Protein AF-A0A6B0BQI1-F1 (afdb_monomer)

pLDDT: mean 90.35, std 10.83, range [41.97, 96.94]

Radius of gyration: 11.93 Å; Cα contacts (8 Å, |Δi|>4): 37; chains: 1; bounding box: 26×24×30 Å

Mean predicted aligned error: 3.92 Å

Secondary structure (DSSP, 8-state):
-HHHHHHHHHHHHHHHHHTT--GGGTS-HHHHHHHHHHHHHHHTT-----S-HHHHHHHHHHHHHTT-

Sequence (68 aa):
LHIAEEAHHIMNNHSIMIYPIDIETLFETNKWINAYECYFKNMLGLKCELQSIDAFNFIQQLDLNNNS

Structure (mmCIF, N/CA/C/O backbone):
data_AF-A0A6B0BQI1-F1
#
_entry.id   AF-A0A6B0BQI1-F1
#
loop_
_atom_site.group_PDB
_atom_site.id
_atom_site.type_symbol
_atom_site.label_atom_id
_atom_site.label_alt_id
_atom_site.label_comp_id
_atom_site.label_asym_id
_atom_site.label_entity_id
_atom_site.label_seq_id
_atom_site.pdbx_PDB_ins_code
_atom_site.Cartn_x
_atom_site.Cartn_y
_atom_site.Cartn_z
_atom_site.occupancy
_atom_site.B_iso_or_equiv
_atom_site.auth_seq_id
_atom_site.auth_comp_id
_atom_site.auth_asym_id
_atom_site.auth_atom_id
_atom_site.pdbx_PDB_model_num
ATOM 1 N N . LEU A 1 1 ? 9.047 -7.050 -19.350 1.00 56.97 1 LEU A N 1
ATOM 2 C CA . LEU A 1 1 ? 8.159 -8.117 -18.842 1.00 56.97 1 LEU A CA 1
ATOM 3 C C . LEU A 1 1 ? 8.303 -8.316 -17.324 1.00 56.97 1 LEU A C 1
ATOM 5 O O . LEU A 1 1 ? 7.282 -8.499 -16.692 1.00 56.97 1 LEU A O 1
ATOM 9 N N . HIS A 1 2 ? 9.495 -8.161 -16.723 1.00 82.94 2 HIS A N 1
ATOM 10 C CA . HIS A 1 2 ? 9.718 -8.394 -15.278 1.00 82.94 2 HIS A CA 1
ATOM 11 C C . HIS A 1 2 ? 9.087 -7.413 -14.273 1.00 82.94 2 HIS A C 1
ATOM 13 O O . HIS A 1 2 ? 8.777 -7.824 -13.164 1.00 82.94 2 HIS A O 1
ATOM 19 N N . ILE A 1 3 ? 8.871 -6.140 -14.618 1.00 85.62 3 ILE A N 1
ATOM 20 C CA . ILE A 1 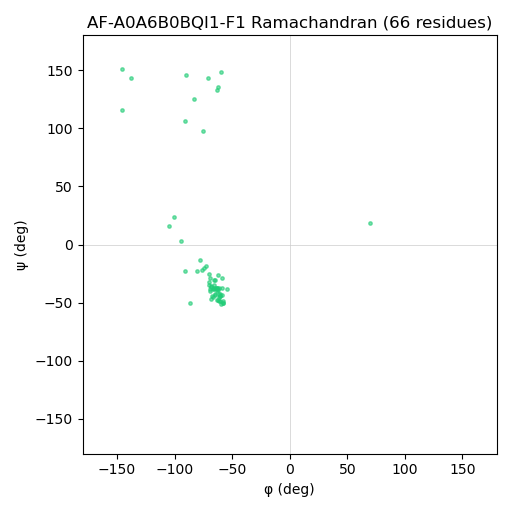3 ? 8.461 -5.125 -13.620 1.00 85.62 3 ILE A CA 1
ATOM 21 C C . ILE A 1 3 ? 7.095 -5.447 -12.989 1.00 85.62 3 ILE A C 1
ATOM 23 O O . ILE A 1 3 ? 6.897 -5.250 -11.795 1.00 85.62 3 ILE A O 1
ATOM 27 N N . ALA A 1 4 ? 6.152 -5.969 -13.778 1.00 88.06 4 ALA A N 1
ATOM 28 C CA . ALA A 1 4 ? 4.842 -6.361 -13.263 1.00 88.06 4 ALA A CA 1
ATOM 29 C C . ALA A 1 4 ? 4.934 -7.588 -12.339 1.00 88.06 4 ALA A C 1
ATOM 31 O O . ALA A 1 4 ? 4.248 -7.642 -11.325 1.00 88.06 4 ALA A O 1
ATOM 32 N N . GLU A 1 5 ? 5.799 -8.553 -12.666 1.00 91.94 5 GLU A N 1
ATOM 33 C CA . GLU A 1 5 ? 6.029 -9.751 -11.847 1.00 91.94 5 GLU A CA 1
ATOM 34 C C . GLU A 1 5 ? 6.646 -9.379 -10.492 1.00 91.94 5 GLU A C 1
ATOM 36 O O . GLU A 1 5 ? 6.205 -9.868 -9.454 1.00 91.94 5 GLU A O 1
ATOM 41 N N . GLU A 1 6 ? 7.612 -8.461 -10.493 1.00 90.00 6 GLU A N 1
ATOM 42 C CA . GLU A 1 6 ? 8.245 -7.944 -9.280 1.00 90.00 6 GLU A CA 1
ATOM 43 C C . GLU A 1 6 ? 7.255 -7.158 -8.410 1.00 90.00 6 GLU A C 1
ATOM 45 O O . GLU A 1 6 ? 7.167 -7.397 -7.205 1.00 90.00 6 GLU A O 1
ATOM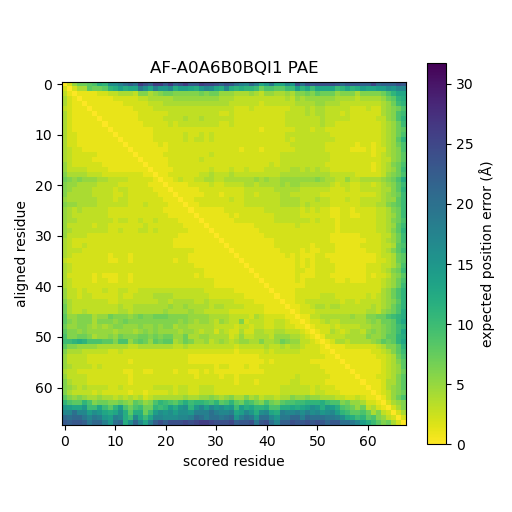 50 N N . ALA A 1 7 ? 6.423 -6.305 -9.020 1.00 91.38 7 ALA A N 1
ATOM 51 C CA . ALA A 1 7 ? 5.360 -5.600 -8.306 1.00 91.38 7 ALA A CA 1
ATOM 52 C C . ALA A 1 7 ? 4.357 -6.571 -7.663 1.00 91.38 7 ALA A C 1
ATOM 54 O O . ALA A 1 7 ? 3.989 -6.404 -6.499 1.00 91.38 7 ALA A O 1
ATOM 55 N N . HIS A 1 8 ? 3.958 -7.626 -8.382 1.00 92.31 8 HIS A N 1
ATOM 56 C CA . HIS A 1 8 ? 3.100 -8.675 -7.832 1.00 92.31 8 HIS A CA 1
ATOM 57 C C . HIS A 1 8 ? 3.764 -9.423 -6.672 1.00 92.31 8 HIS A C 1
ATOM 59 O O . HIS A 1 8 ? 3.091 -9.718 -5.685 1.00 92.31 8 HIS A O 1
ATOM 65 N N . HIS A 1 9 ? 5.066 -9.708 -6.761 1.00 93.56 9 HIS A N 1
ATOM 66 C CA . HIS A 1 9 ? 5.804 -10.362 -5.684 1.00 93.56 9 HIS A CA 1
ATOM 67 C C . HIS A 1 9 ? 5.841 -9.499 -4.413 1.00 93.56 9 HIS A C 1
ATOM 69 O O . HIS A 1 9 ? 5.502 -9.986 -3.335 1.00 93.56 9 HIS A O 1
ATOM 75 N N . ILE A 1 10 ? 6.163 -8.208 -4.547 1.00 94.31 10 ILE A N 1
ATOM 76 C CA . ILE A 1 10 ? 6.185 -7.257 -3.425 1.00 94.31 10 ILE A CA 1
ATOM 77 C C . ILE A 1 10 ? 4.789 -7.112 -2.805 1.00 94.31 10 ILE A C 1
ATOM 79 O O . ILE A 1 10 ? 4.642 -7.242 -1.589 1.00 94.31 10 ILE A O 1
ATOM 83 N N . MET A 1 11 ? 3.746 -6.922 -3.625 1.00 93.38 11 MET A N 1
ATOM 84 C CA . MET A 1 11 ? 2.370 -6.821 -3.123 1.00 93.38 11 MET A CA 1
ATOM 85 C C . MET A 1 11 ? 1.945 -8.068 -2.349 1.00 93.38 11 MET A C 1
ATOM 87 O O . MET A 1 11 ? 1.354 -7.933 -1.281 1.00 93.38 11 MET A O 1
ATOM 91 N N . ASN A 1 12 ? 2.260 -9.267 -2.848 1.00 94.50 12 ASN A N 1
ATOM 92 C CA . ASN A 1 12 ? 1.934 -10.505 -2.141 1.00 94.50 12 ASN A CA 1
ATOM 93 C C . ASN A 1 12 ? 2.616 -10.573 -0.770 1.00 94.50 12 ASN A C 1
ATOM 95 O O . ASN A 1 12 ? 1.966 -10.918 0.216 1.00 94.50 12 ASN A O 1
ATOM 99 N N . ASN A 1 13 ? 3.900 -10.217 -0.694 1.00 95.12 13 ASN A N 1
ATOM 100 C CA . ASN A 1 13 ? 4.629 -10.198 0.573 1.00 95.12 13 ASN A CA 1
ATOM 101 C C . ASN A 1 13 ? 3.999 -9.197 1.552 1.00 95.12 13 ASN A C 1
ATOM 103 O O . ASN A 1 13 ? 3.738 -9.547 2.702 1.00 95.12 13 ASN A O 1
ATOM 107 N N . HIS A 1 14 ? 3.658 -7.990 1.089 1.00 95.75 14 HIS A N 1
ATOM 108 C CA . HIS A 1 14 ? 2.964 -7.000 1.914 1.00 95.75 14 HIS A CA 1
ATOM 109 C C . HIS A 1 14 ? 1.601 -7.507 2.395 1.00 95.75 14 HIS A C 1
ATOM 111 O O . HIS A 1 14 ? 1.287 -7.381 3.575 1.00 95.75 14 HIS A O 1
ATOM 117 N N . SER A 1 15 ? 0.799 -8.129 1.525 1.00 93.88 15 SER A N 1
ATOM 118 C CA . SER A 1 15 ? -0.495 -8.703 1.913 1.00 93.88 15 SER A CA 1
ATOM 119 C C . SER A 1 15 ? -0.360 -9.765 3.008 1.00 93.88 15 SER A C 1
ATOM 121 O O . SER A 1 15 ? -1.193 -9.807 3.912 1.00 93.88 15 SER A O 1
ATOM 123 N N . ILE A 1 16 ? 0.699 -10.583 2.975 1.00 95.06 16 ILE A N 1
ATOM 124 C CA . ILE A 1 16 ? 0.989 -11.565 4.031 1.00 95.06 16 ILE A CA 1
ATOM 125 C C . ILE A 1 16 ? 1.342 -10.865 5.349 1.00 95.06 16 ILE A C 1
ATOM 127 O O . ILE A 1 16 ? 0.812 -11.243 6.389 1.00 95.06 16 ILE A O 1
ATOM 131 N N . MET A 1 17 ? 2.195 -9.837 5.318 1.00 94.81 17 MET A N 1
ATOM 132 C CA . MET A 1 17 ? 2.610 -9.101 6.524 1.00 94.81 17 MET A CA 1
ATOM 133 C C . MET A 1 17 ? 1.463 -8.344 7.194 1.00 9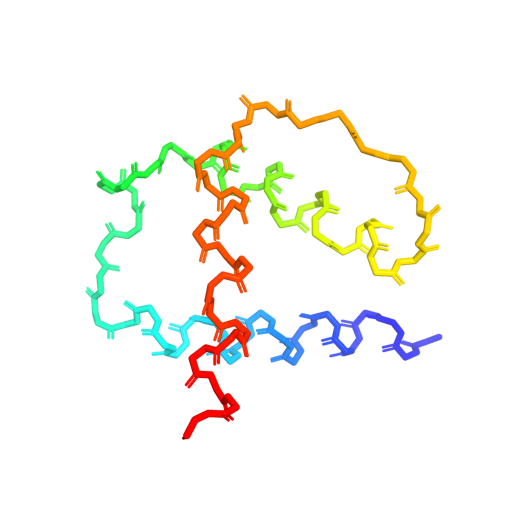4.81 17 MET A C 1
ATOM 135 O O . MET A 1 17 ? 1.475 -8.144 8.405 1.00 94.81 17 MET A O 1
ATOM 139 N N . ILE A 1 18 ? 0.492 -7.896 6.401 1.00 94.75 18 ILE A N 1
ATOM 140 C CA . I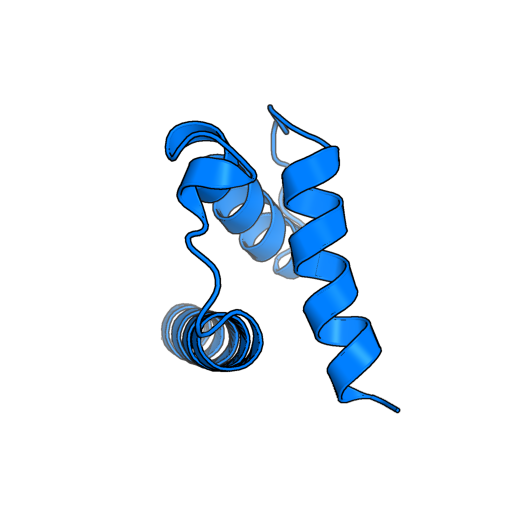LE A 1 18 ? -0.652 -7.130 6.889 1.00 94.75 18 ILE A CA 1
ATOM 141 C C . ILE A 1 18 ? -1.731 -8.050 7.488 1.00 94.75 18 ILE A C 1
ATOM 143 O O . ILE A 1 18 ? -2.512 -7.608 8.327 1.00 94.75 18 ILE A O 1
ATOM 147 N N . TYR A 1 19 ? -1.791 -9.332 7.119 1.00 91.88 19 TYR A N 1
ATOM 148 C CA . TYR A 1 19 ? -2.793 -10.253 7.660 1.00 91.88 19 TYR A CA 1
ATOM 149 C C . TYR A 1 19 ? -2.652 -10.426 9.192 1.00 91.88 19 TYR A C 1
ATOM 151 O O . TYR A 1 19 ? -1.538 -10.631 9.676 1.00 91.88 19 TYR A O 1
ATOM 159 N N . PRO A 1 20 ? -3.750 -10.406 9.984 1.00 95.19 20 PRO A N 1
ATOM 160 C CA . PRO A 1 20 ? -5.168 -10.409 9.599 1.00 95.19 20 PRO A CA 1
ATOM 161 C C . PRO A 1 20 ? -5.844 -9.025 9.644 1.00 95.19 20 PRO A C 1
ATOM 163 O O . PRO A 1 20 ? -7.054 -8.946 9.850 1.00 95.19 20 PRO A O 1
ATOM 166 N N . ILE A 1 21 ? -5.084 -7.935 9.534 1.00 94.75 21 ILE A N 1
ATOM 167 C CA . ILE A 1 21 ? -5.607 -6.575 9.698 1.00 94.75 21 ILE A CA 1
ATOM 168 C C . ILE A 1 21 ? -6.646 -6.265 8.614 1.00 94.75 21 ILE A C 1
ATOM 170 O O . ILE A 1 21 ? -6.408 -6.475 7.424 1.00 94.75 21 ILE A O 1
ATOM 174 N N . ASP A 1 22 ? -7.779 -5.699 9.031 1.00 95.12 22 ASP A N 1
ATOM 175 C CA . ASP A 1 22 ? -8.742 -5.090 8.118 1.00 95.12 22 ASP A CA 1
ATOM 176 C C . ASP A 1 22 ? -8.200 -3.736 7.636 1.00 95.12 22 ASP A C 1
ATOM 178 O O . ASP A 1 22 ? -8.282 -2.720 8.329 1.00 95.12 22 ASP A O 1
ATOM 182 N N . ILE A 1 23 ? -7.593 -3.729 6.452 1.00 94.00 23 ILE A N 1
ATOM 183 C CA . ILE A 1 23 ? -6.907 -2.557 5.896 1.00 94.00 23 ILE A CA 1
ATOM 184 C C . ILE A 1 23 ? -7.826 -1.362 5.650 1.00 94.00 23 ILE A C 1
ATOM 186 O O . ILE A 1 23 ? -7.353 -0.222 5.681 1.00 94.00 23 ILE A O 1
ATOM 190 N N . GLU A 1 24 ? -9.121 -1.595 5.436 1.00 94.31 24 GLU A N 1
ATOM 191 C CA . GLU A 1 24 ? -10.088 -0.523 5.191 1.00 94.31 24 GLU A CA 1
ATO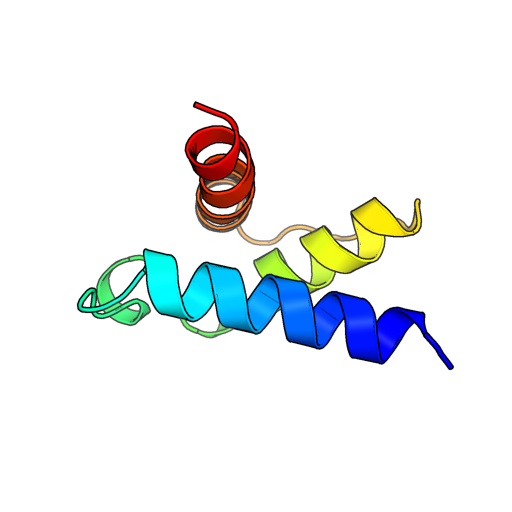M 192 C C . GLU A 1 24 ? -10.379 0.268 6.475 1.00 94.31 24 GLU A C 1
ATOM 194 O O . GLU A 1 24 ? -10.806 1.420 6.412 1.00 94.31 24 GLU A O 1
ATOM 199 N N . THR A 1 25 ? -10.058 -0.301 7.646 1.00 95.94 25 THR A N 1
ATOM 200 C CA . THR A 1 25 ? -10.110 0.414 8.933 1.00 95.94 25 THR A CA 1
ATOM 201 C C . THR A 1 25 ? -8.935 1.368 9.145 1.00 95.94 25 THR A C 1
ATOM 203 O O . THR A 1 25 ? -9.049 2.299 9.941 1.00 95.94 25 THR A O 1
ATOM 206 N N . LEU A 1 26 ? -7.813 1.161 8.445 1.00 95.31 26 LEU A N 1
ATOM 207 C CA . LEU A 1 26 ? -6.637 2.030 8.534 1.00 95.31 26 LEU A CA 1
ATOM 208 C C . LEU A 1 26 ? -6.753 3.208 7.568 1.00 95.31 26 LEU A C 1
ATOM 210 O O . LEU A 1 26 ? -6.578 4.360 7.964 1.00 95.31 26 LEU A O 1
ATOM 214 N N . PHE A 1 27 ? -7.063 2.922 6.301 1.00 95.75 27 PHE A N 1
ATOM 215 C CA . PHE A 1 27 ? -7.197 3.928 5.252 1.00 95.75 27 PHE A CA 1
ATOM 216 C C . PHE A 1 27 ? -8.284 3.531 4.249 1.00 95.75 27 PHE A C 1
ATOM 218 O O . PHE A 1 27 ? -8.503 2.354 3.975 1.00 95.75 27 PHE A O 1
ATOM 225 N N . GLU A 1 28 ? -8.919 4.532 3.641 1.00 96.00 28 GLU A N 1
ATOM 226 C CA . GLU A 1 28 ? -9.861 4.337 2.535 1.00 96.00 28 GLU A CA 1
ATOM 227 C C . GLU A 1 28 ? -9.185 3.651 1.330 1.00 96.00 28 GLU A C 1
ATOM 229 O O . GLU A 1 28 ? -8.005 3.878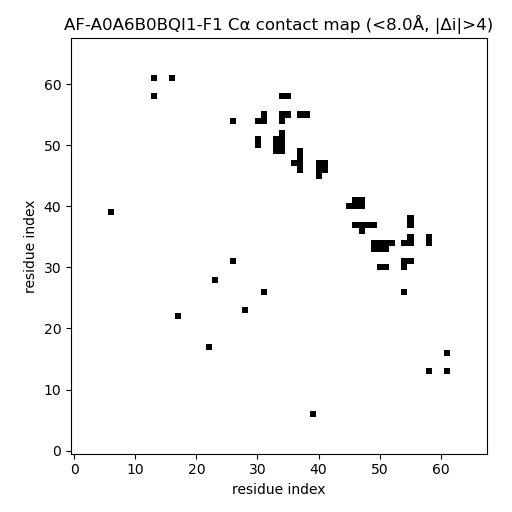 1.040 1.00 96.00 28 GLU A O 1
ATOM 234 N N . THR A 1 29 ? -9.941 2.853 0.572 1.00 95.19 29 THR A N 1
ATOM 235 C CA . THR A 1 29 ? -9.434 2.072 -0.571 1.00 95.19 29 THR A CA 1
ATOM 236 C C . THR A 1 29 ? -8.703 2.928 -1.616 1.00 95.19 29 THR A C 1
ATOM 238 O O . THR A 1 29 ? -7.673 2.519 -2.148 1.00 95.19 29 THR A O 1
ATOM 241 N N . ASN A 1 30 ? -9.181 4.144 -1.898 1.00 95.44 30 ASN A N 1
ATOM 242 C CA . ASN A 1 30 ? -8.525 5.088 -2.817 1.00 95.44 30 ASN A CA 1
ATOM 243 C C . ASN A 1 30 ? -7.119 5.502 -2.340 1.00 95.44 30 ASN A C 1
ATOM 245 O O . ASN A 1 30 ? -6.210 5.626 -3.162 1.00 95.44 30 ASN A O 1
ATOM 249 N N . LYS A 1 31 ? -6.918 5.671 -1.028 1.00 96.12 31 LYS A N 1
ATOM 250 C CA . LYS A 1 31 ? -5.620 6.014 -0.435 1.00 96.12 31 LYS A CA 1
ATOM 251 C C . LYS A 1 31 ? -4.646 4.850 -0.554 1.00 96.12 31 LYS A C 1
ATOM 253 O O . LYS A 1 31 ? -3.493 5.080 -0.902 1.00 96.12 31 LYS A O 1
ATOM 258 N N . TRP A 1 32 ? -5.113 3.616 -0.354 1.00 95.56 32 TRP A N 1
ATOM 259 C CA . TRP A 1 32 ? -4.310 2.416 -0.604 1.00 95.56 32 TRP A CA 1
ATOM 260 C C . TRP A 1 32 ? -3.868 2.312 -2.062 1.00 95.56 32 TRP A C 1
ATOM 262 O O . TRP A 1 32 ? -2.683 2.119 -2.330 1.00 95.56 32 TRP A O 1
ATOM 272 N N . ILE A 1 33 ? -4.804 2.488 -3.001 1.00 95.38 33 ILE A N 1
ATOM 273 C CA . ILE A 1 33 ? -4.516 2.433 -4.440 1.00 95.38 33 ILE A CA 1
ATOM 274 C C . ILE A 1 33 ? -3.459 3.476 -4.810 1.00 95.38 33 ILE A C 1
ATOM 276 O O . ILE A 1 33 ? -2.452 3.132 -5.425 1.00 95.38 33 ILE A O 1
ATOM 280 N N . ASN A 1 34 ? -3.650 4.732 -4.400 1.00 96.94 34 ASN A N 1
ATOM 281 C CA . ASN A 1 34 ? -2.704 5.800 -4.709 1.00 96.94 34 ASN A CA 1
ATOM 282 C C . ASN A 1 34 ? -1.338 5.595 -4.029 1.00 96.94 34 ASN A C 1
ATOM 284 O O . ASN A 1 34 ? -0.310 5.834 -4.658 1.00 96.94 34 ASN A O 1
ATOM 288 N N . ALA A 1 35 ? -1.304 5.110 -2.784 1.00 96.44 35 ALA A N 1
ATOM 289 C CA . ALA A 1 35 ? -0.054 4.818 -2.090 1.00 96.44 35 ALA A CA 1
ATOM 290 C C . ALA A 1 35 ? 0.761 3.742 -2.824 1.00 96.44 35 ALA A C 1
ATOM 292 O O . ALA A 1 35 ? 1.939 3.965 -3.105 1.00 96.44 35 ALA A O 1
ATOM 293 N N . TYR A 1 36 ? 0.140 2.619 -3.204 1.00 95.94 36 TYR A N 1
ATOM 294 C CA . TYR A 1 36 ? 0.814 1.566 -3.972 1.00 95.94 36 TYR A CA 1
ATOM 295 C C . TYR A 1 36 ? 1.198 2.019 -5.385 1.00 95.94 36 TYR A C 1
ATOM 297 O O . TYR A 1 36 ? 2.290 1.701 -5.855 1.00 95.94 36 TYR A O 1
ATOM 305 N N . GLU A 1 37 ? 0.356 2.811 -6.053 1.00 95.56 37 GLU A N 1
ATOM 306 C CA . GLU A 1 37 ? 0.699 3.418 -7.340 1.00 95.56 37 GLU A CA 1
ATOM 307 C C . GLU A 1 37 ? 1.962 4.285 -7.222 1.00 95.56 37 GLU A C 1
ATOM 309 O O . GLU A 1 37 ? 2.895 4.140 -8.016 1.00 95.56 37 GLU A O 1
ATOM 314 N N . CYS A 1 38 ? 2.021 5.162 -6.216 1.00 95.69 38 CYS A N 1
ATOM 315 C CA . CYS A 1 38 ? 3.186 6.004 -5.971 1.00 95.69 38 CYS A CA 1
ATOM 316 C C . CYS A 1 38 ? 4.417 5.204 -5.556 1.00 95.69 38 CYS A C 1
ATOM 318 O O . CYS A 1 38 ? 5.519 5.526 -5.991 1.00 95.69 38 CYS A O 1
ATOM 320 N N . TYR A 1 39 ? 4.251 4.147 -4.767 1.00 95.38 39 TYR A N 1
ATOM 321 C CA . TYR A 1 39 ? 5.338 3.260 -4.365 1.00 95.38 39 TYR A CA 1
ATOM 322 C C . TYR A 1 39 ? 6.013 2.608 -5.574 1.00 95.38 39 TYR A C 1
ATOM 324 O O . TYR A 1 39 ? 7.224 2.756 -5.755 1.00 95.38 39 TYR A O 1
ATOM 332 N N . PHE A 1 40 ? 5.236 1.998 -6.472 1.00 94.44 40 PHE A N 1
ATOM 333 C CA . PHE A 1 40 ? 5.798 1.373 -7.671 1.00 94.44 40 PHE A CA 1
ATOM 334 C C . PHE A 1 40 ? 6.336 2.395 -8.676 1.00 94.44 40 PHE A C 1
ATOM 336 O O . PHE A 1 40 ? 7.373 2.158 -9.294 1.00 94.44 40 PHE A O 1
ATOM 343 N N . LYS A 1 41 ? 5.704 3.569 -8.816 1.00 94.31 41 LYS A N 1
ATOM 344 C CA . LYS A 1 41 ? 6.266 4.666 -9.625 1.00 94.31 41 LYS A CA 1
ATOM 345 C C . LYS A 1 41 ? 7.614 5.139 -9.081 1.00 94.31 41 LYS A C 1
ATOM 347 O O . LYS A 1 41 ? 8.544 5.311 -9.867 1.00 94.31 41 LYS A O 1
ATOM 352 N N . ASN A 1 42 ? 7.748 5.284 -7.764 1.00 92.12 42 ASN A N 1
ATOM 353 C CA . ASN A 1 42 ? 8.996 5.705 -7.128 1.00 92.12 42 ASN A CA 1
ATOM 354 C C . ASN A 1 42 ? 10.119 4.679 -7.332 1.00 92.12 42 ASN A C 1
ATOM 356 O O . ASN A 1 42 ? 11.250 5.081 -7.598 1.00 92.12 42 ASN A O 1
ATOM 360 N N . MET A 1 43 ? 9.811 3.376 -7.302 1.00 89.81 43 MET A N 1
ATOM 361 C CA . MET A 1 43 ? 10.772 2.307 -7.624 1.00 89.81 43 MET A CA 1
ATOM 362 C C . MET A 1 43 ? 11.346 2.441 -9.047 1.00 89.81 43 MET A C 1
ATOM 364 O O . MET A 1 43 ? 12.490 2.075 -9.301 1.00 89.81 43 MET A O 1
ATOM 368 N N . LEU A 1 44 ? 10.574 3.027 -9.966 1.00 91.25 44 LEU A N 1
ATOM 369 C CA . LEU A 1 44 ? 10.973 3.295 -11.350 1.00 91.25 44 LEU A CA 1
ATOM 370 C C . LEU A 1 44 ? 11.546 4.709 -11.562 1.00 91.25 44 LEU A C 1
ATOM 372 O O . LEU A 1 44 ? 11.825 5.090 -12.699 1.00 91.25 44 LEU A O 1
ATOM 376 N N . GLY A 1 45 ? 11.692 5.513 -10.503 1.00 92.50 45 GLY A N 1
ATOM 377 C CA . GLY A 1 45 ? 12.125 6.912 -10.595 1.00 92.50 45 GLY A CA 1
ATOM 378 C C . GLY A 1 45 ? 11.094 7.849 -11.241 1.00 92.50 45 GLY A C 1
ATOM 379 O O . GLY A 1 45 ? 11.444 8.938 -11.701 1.00 92.50 45 GLY A O 1
ATOM 380 N N . LEU A 1 46 ? 9.826 7.437 -11.305 1.00 93.62 46 LEU A N 1
ATOM 381 C CA . LEU A 1 46 ? 8.732 8.221 -11.871 1.00 93.62 46 LEU A CA 1
ATOM 382 C C . LEU A 1 46 ? 8.074 9.090 -10.800 1.00 93.62 46 LEU A C 1
ATOM 384 O O . LEU A 1 46 ? 7.933 8.697 -9.646 1.00 93.62 46 LEU A O 1
ATOM 388 N N . LYS A 1 47 ? 7.613 10.276 -11.205 1.00 91.62 47 LYS A N 1
ATOM 389 C CA . LYS A 1 47 ? 6.853 11.167 -10.322 1.00 91.62 47 LYS A CA 1
ATOM 390 C C . LYS A 1 47 ? 5.461 10.597 -10.049 1.00 91.62 47 LYS A C 1
ATOM 392 O O . LYS A 1 47 ? 4.815 10.065 -10.953 1.00 91.62 47 LYS A O 1
ATOM 397 N N . CYS A 1 48 ? 4.978 10.792 -8.828 1.00 92.50 48 CYS A N 1
ATOM 398 C CA . CYS A 1 48 ? 3.610 10.484 -8.438 1.00 92.50 48 CYS A CA 1
ATOM 399 C C . CYS A 1 48 ? 3.033 11.599 -7.565 1.00 92.50 48 CYS A C 1
ATOM 401 O O . CYS A 1 48 ? 3.747 12.191 -6.756 1.00 92.50 48 CYS A O 1
ATOM 403 N N . GLU A 1 49 ? 1.744 11.878 -7.735 1.00 93.56 49 GLU A N 1
ATOM 404 C CA . GLU A 1 49 ? 1.001 12.791 -6.873 1.00 93.56 49 GLU A CA 1
ATOM 405 C C . GLU A 1 49 ? 0.374 11.991 -5.736 1.00 93.56 49 GLU A C 1
ATOM 407 O O . GLU A 1 49 ? -0.572 11.224 -5.932 1.00 93.56 49 GLU A O 1
ATOM 412 N N . LEU A 1 50 ? 0.949 12.148 -4.547 1.00 92.50 50 LEU A N 1
ATOM 413 C CA . LEU A 1 50 ? 0.527 11.412 -3.371 1.00 92.50 50 LEU A CA 1
ATOM 414 C C . LEU A 1 50 ? -0.676 12.089 -2.707 1.00 92.50 50 LEU A C 1
ATOM 416 O O . LEU A 1 50 ? -0.623 13.260 -2.340 1.00 92.50 50 LEU A O 1
ATOM 420 N N . GLN A 1 51 ? -1.745 11.325 -2.519 1.00 89.44 51 GLN A N 1
ATOM 421 C CA . GLN A 1 51 ? -2.988 11.756 -1.879 1.00 89.44 51 GLN A CA 1
ATOM 422 C C . GLN A 1 51 ? -2.981 11.507 -0.364 1.00 89.44 51 GLN A C 1
ATOM 424 O O . GLN A 1 51 ? -3.714 12.165 0.371 1.00 89.44 51 GLN A O 1
ATOM 429 N N . SER A 1 52 ? -2.162 10.567 0.120 1.00 85.31 52 SER A N 1
ATOM 430 C CA . SER A 1 52 ? -2.002 10.280 1.549 1.00 85.31 52 SER A CA 1
ATOM 431 C C . SER A 1 52 ? -0.569 9.873 1.874 1.00 85.31 52 SER A C 1
ATOM 433 O O . SER A 1 52 ? -0.090 8.830 1.432 1.00 85.31 52 SER A O 1
ATOM 435 N N . ILE A 1 53 ? 0.102 10.693 2.684 1.00 93.06 53 ILE A N 1
ATOM 436 C CA . ILE A 1 53 ? 1.448 10.393 3.180 1.00 93.06 53 ILE A CA 1
ATOM 437 C C . ILE A 1 53 ? 1.448 9.248 4.196 1.00 93.06 53 ILE A C 1
ATOM 439 O O . ILE A 1 53 ? 2.385 8.460 4.221 1.00 93.06 53 ILE A O 1
ATOM 443 N N . ASP A 1 54 ? 0.37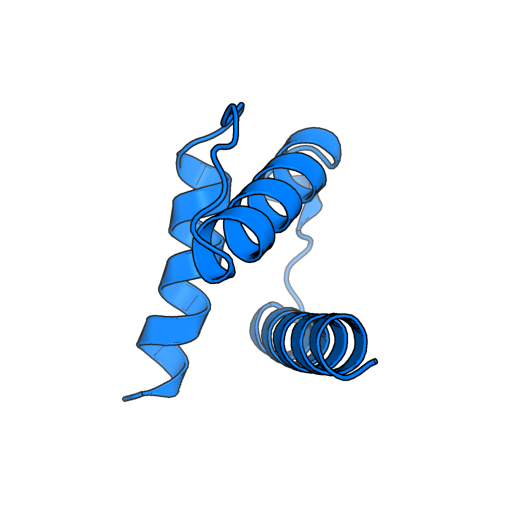8 9.103 4.979 1.00 95.38 54 ASP A N 1
ATOM 444 C CA . ASP A 1 54 ? 0.294 8.090 6.034 1.00 95.38 54 ASP A CA 1
ATOM 445 C C . ASP A 1 54 ? 0.218 6.671 5.459 1.00 95.38 54 ASP A C 1
ATOM 447 O O . ASP A 1 54 ? 0.988 5.804 5.869 1.00 95.38 54 ASP A O 1
ATOM 451 N N . ALA A 1 55 ? -0.639 6.446 4.453 1.00 95.06 55 ALA A N 1
ATOM 452 C CA . ALA A 1 55 ? -0.736 5.153 3.773 1.00 95.06 55 ALA A CA 1
ATOM 453 C C . ALA A 1 55 ? 0.573 4.789 3.053 1.00 95.06 55 ALA A C 1
ATOM 455 O O . ALA A 1 55 ? 1.001 3.636 3.072 1.00 95.06 55 ALA A O 1
ATOM 456 N N . PHE A 1 56 ? 1.241 5.781 2.459 1.00 96.25 56 PHE A N 1
ATOM 457 C CA . PHE A 1 56 ? 2.534 5.594 1.805 1.00 96.25 56 PHE A CA 1
ATOM 458 C C . PHE A 1 56 ? 3.657 5.261 2.795 1.00 96.25 56 PHE A C 1
ATOM 460 O O . PHE A 1 56 ? 4.428 4.331 2.575 1.00 96.25 56 PHE A O 1
ATOM 467 N N . ASN A 1 57 ? 3.725 5.969 3.920 1.00 95.50 57 ASN A N 1
ATOM 468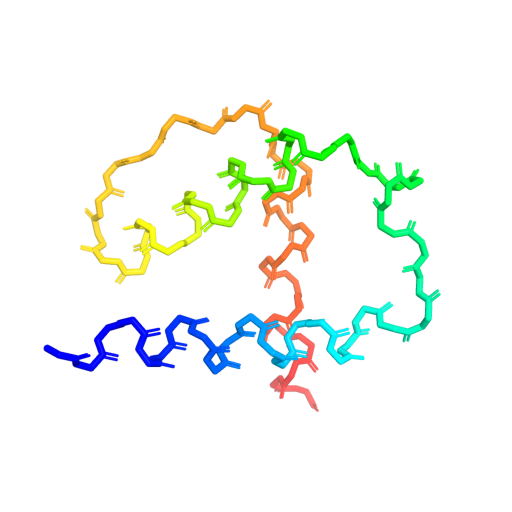 C CA . ASN A 1 57 ? 4.696 5.673 4.968 1.00 95.50 57 ASN A CA 1
ATOM 469 C C . ASN A 1 57 ? 4.456 4.283 5.568 1.00 95.50 57 ASN A C 1
ATOM 471 O O . ASN A 1 57 ? 5.415 3.564 5.835 1.00 95.50 57 ASN A O 1
ATOM 475 N N . PHE A 1 58 ? 3.191 3.887 5.745 1.00 95.19 58 PHE A N 1
ATOM 476 C CA . PHE A 1 58 ? 2.841 2.559 6.240 1.00 95.19 58 PHE A CA 1
ATOM 477 C C . PHE A 1 58 ? 3.408 1.455 5.337 1.00 95.19 58 PHE A C 1
ATOM 479 O O . PHE A 1 58 ? 4.091 0.561 5.829 1.00 95.19 58 PHE A O 1
ATOM 486 N N . ILE A 1 59 ? 3.195 1.531 4.017 1.00 94.62 59 ILE A N 1
ATOM 487 C CA . ILE A 1 59 ? 3.725 0.512 3.094 1.00 94.62 59 ILE A CA 1
ATOM 488 C C . ILE A 1 59 ? 5.256 0.505 3.045 1.00 94.62 59 ILE A C 1
ATOM 490 O O . ILE A 1 59 ? 5.840 -0.568 2.971 1.00 94.62 59 ILE A O 1
ATOM 494 N N . GLN A 1 60 ? 5.923 1.659 3.165 1.00 93.62 60 GLN A N 1
ATOM 495 C CA . GLN A 1 60 ? 7.390 1.711 3.224 1.00 93.62 60 GLN A CA 1
ATOM 496 C C . GLN A 1 60 ? 7.958 1.052 4.488 1.00 93.62 60 GLN A C 1
ATOM 498 O O . GLN A 1 60 ? 9.059 0.505 4.465 1.00 93.62 60 GLN A O 1
ATOM 503 N N . GLN A 1 61 ? 7.223 1.087 5.601 1.00 93.12 61 GLN A N 1
ATOM 504 C CA . GLN A 1 61 ? 7.640 0.421 6.835 1.00 93.12 61 GLN A CA 1
ATOM 505 C C . GLN A 1 61 ? 7.586 -1.107 6.731 1.00 93.12 61 GLN A C 1
ATOM 507 O O . GLN A 1 61 ? 8.347 -1.780 7.426 1.00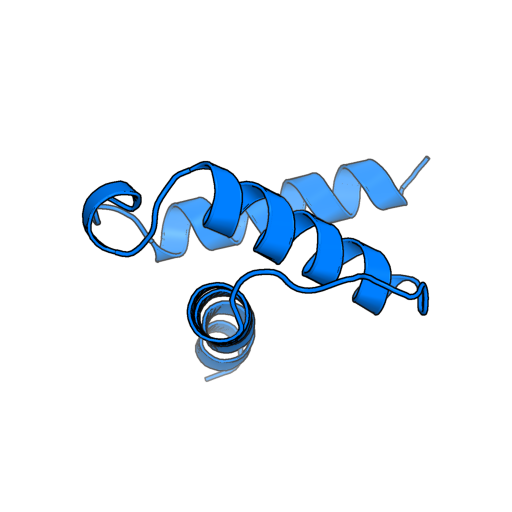 93.12 61 GLN A O 1
ATOM 512 N N . LEU A 1 62 ? 6.748 -1.665 5.851 1.00 92.62 62 LEU A N 1
ATOM 513 C CA . LEU A 1 62 ? 6.704 -3.112 5.616 1.00 92.62 62 LEU A CA 1
ATOM 514 C C . LEU A 1 62 ? 8.046 -3.622 5.070 1.00 92.62 62 LEU A C 1
ATOM 516 O O . LEU A 1 62 ? 8.551 -4.639 5.537 1.00 92.62 62 LEU A O 1
ATOM 520 N N . ASP A 1 63 ? 8.693 -2.863 4.184 1.00 87.44 63 ASP A N 1
ATOM 521 C CA . ASP A 1 63 ? 10.020 -3.211 3.663 1.00 87.44 63 ASP A CA 1
ATOM 522 C C . ASP A 1 63 ? 11.127 -3.121 4.725 1.00 87.44 63 ASP A C 1
ATOM 524 O O . ASP A 1 63 ? 12.061 -3.925 4.737 1.00 87.44 63 ASP A O 1
ATOM 528 N N . LEU A 1 64 ? 11.034 -2.156 5.644 1.00 77.81 64 LEU A N 1
ATOM 529 C CA . LEU A 1 64 ? 12.010 -1.993 6.728 1.00 77.81 64 LEU A CA 1
ATOM 530 C C . LEU A 1 64 ? 11.927 -3.146 7.738 1.00 77.81 64 LEU A C 1
ATOM 532 O O . LEU A 1 64 ? 12.957 -3.621 8.219 1.00 77.81 64 LEU A O 1
ATOM 536 N N . ASN A 1 65 ? 10.716 -3.637 8.008 1.00 63.03 65 ASN A N 1
ATOM 537 C CA . ASN A 1 65 ? 10.481 -4.732 8.948 1.00 63.03 65 ASN A CA 1
ATOM 538 C C . ASN A 1 65 ? 10.897 -6.110 8.401 1.00 63.03 65 ASN A C 1
ATOM 540 O O . ASN A 1 65 ? 11.136 -7.016 9.192 1.00 63.03 65 ASN A O 1
ATOM 544 N N . ASN A 1 66 ? 11.024 -6.275 7.080 1.00 56.25 66 ASN A N 1
ATOM 545 C CA . ASN A 1 66 ? 11.535 -7.509 6.462 1.00 56.25 66 ASN A CA 1
ATOM 546 C C . ASN A 1 66 ? 13.066 -7.655 6.527 1.00 56.25 66 ASN A C 1
ATOM 548 O O . ASN A 1 66 ? 13.584 -8.733 6.247 1.00 56.25 66 ASN A O 1
ATOM 552 N N . ASN A 1 67 ? 13.796 -6.588 6.866 1.00 53.56 67 ASN A N 1
ATOM 553 C CA . ASN A 1 67 ? 15.264 -6.567 6.897 1.00 53.56 67 ASN A CA 1
ATOM 554 C C . ASN A 1 67 ? 15.852 -6.608 8.325 1.00 53.56 67 ASN A C 1
ATOM 556 O O . ASN A 1 67 ? 17.025 -6.271 8.505 1.00 53.56 67 ASN A O 1
ATOM 560 N N . SER A 1 68 ? 15.044 -6.975 9.329 1.00 41.97 68 SER A N 1
ATOM 561 C CA . SER A 1 68 ? 15.435 -7.089 10.747 1.00 41.97 68 SER A CA 1
ATOM 562 C C . SER A 1 68 ? 15.513 -8.537 11.219 1.00 41.97 68 SER A C 1
ATOM 564 O O . SER A 1 68 ? 14.644 -9.335 10.805 1.00 41.97 68 SER A O 1
#

Foldseek 3Di:
DCLVVVLVVLVVLLVVVCPPDPVCVVDNPVLLVQLSVCVSCVVVVHDGDHPDPVNNVVSVVSVVVVVD

Solvent-accessible surface area (backbone atoms only — not comparable to full-atom values): 4082 Å² total; per-residue (Å²): 124,61,68,64,56,51,51,51,51,53,51,51,53,51,55,59,72,49,58,89,62,65,60,69,78,77,44,54,68,69,40,50,53,43,23,52,52,35,51,57,30,47,78,70,74,40,90,62,86,78,86,37,67,66,56,34,52,54,58,55,47,54,61,58,63,72,75,109

Organism: Staphylococcus aureus (NCBI:txid1280)